Protein AF-A0A191HXB7-F1 (afdb_monomer_lite)

Secondary structure (DSSP, 8-state):
---------HHHHHHHHHHHHHHHHHHH-HHHHHHHHHHHHHHHHHHHHHHHHHHHHHH---HHHHHHHHHHHHHHHHHHH-HHHHHHHHHHHHHHHHHHHHHHHHHHHHHHTTT-TTHHHHHHHHHHHHHHHHHHHH-HHHHHHHHHHHHHHHHHHHHHTT-

Sequence (163 aa):
MAEVKKKRHWSYLLLGIVLLILGLYVIANPLIAVTTLVIMFIISTFTAGITSIMEYSAHKSSKGILVIGILNLIFGFIFVFNFFVTVVFMPFLAGIWLLVWGVFEIGASIKMKPVFKNWWLYLITGILSIIIEMPMMLNFNLGTQLLSLFWYLHYNISHHSSC

Structure (mmCIF, N/CA/C/O backbone):
data_AF-A0A191HXB7-F1
#
_entry.id   AF-A0A191HXB7-F1
#
loop_
_atom_site.group_PDB
_atom_site.id
_atom_site.type_symbol
_atom_site.label_atom_id
_atom_site.label_alt_id
_atom_site.label_comp_id
_atom_site.label_asym_id
_atom_site.label_entity_id
_atom_site.label_seq_id
_atom_site.pdbx_PDB_ins_code
_atom_site.Cartn_x
_atom_site.Cartn_y
_atom_site.Cartn_z
_atom_site.occupancy
_atom_site.B_iso_or_equiv
_atom_site.auth_seq_id
_atom_site.auth_comp_id
_atom_site.auth_asym_id
_atom_site.auth_atom_id
_atom_site.pdbx_PDB_model_num
ATOM 1 N N . MET A 1 1 ? 33.664 -5.941 35.982 1.00 37.28 1 MET A N 1
ATOM 2 C CA . MET A 1 1 ? 32.477 -5.126 35.645 1.00 37.28 1 MET A CA 1
ATOM 3 C C . MET A 1 1 ? 32.783 -4.461 34.311 1.00 37.28 1 MET A C 1
ATOM 5 O O . MET A 1 1 ? 33.793 -3.781 34.231 1.00 37.28 1 MET A O 1
ATOM 9 N N . ALA A 1 2 ? 32.056 -4.803 33.244 1.00 44.41 2 ALA A N 1
ATOM 10 C CA . ALA A 1 2 ? 32.407 -4.407 31.879 1.00 44.41 2 ALA A CA 1
ATOM 11 C C . ALA A 1 2 ? 31.933 -2.976 31.567 1.00 44.41 2 ALA A C 1
ATOM 13 O O . ALA A 1 2 ? 30.759 -2.654 31.729 1.00 44.41 2 ALA A O 1
ATOM 14 N N . GLU A 1 3 ? 32.869 -2.149 31.110 1.00 44.53 3 GLU A N 1
ATOM 15 C CA . GLU A 1 3 ? 32.692 -0.782 30.612 1.00 44.53 3 GLU A CA 1
ATOM 16 C C . GLU A 1 3 ? 31.687 -0.730 29.443 1.00 44.53 3 GLU A C 1
ATOM 18 O O . GLU A 1 3 ? 31.951 -1.226 28.342 1.00 44.53 3 GLU A O 1
ATOM 23 N N . VAL A 1 4 ? 30.525 -0.104 29.654 1.00 56.75 4 VAL A N 1
ATOM 24 C CA . VAL A 1 4 ? 29.538 0.155 28.595 1.00 56.75 4 VAL A CA 1
ATOM 25 C C . VAL A 1 4 ? 30.024 1.327 27.740 1.00 56.75 4 VAL A C 1
ATOM 27 O O . VAL A 1 4 ? 29.864 2.501 28.072 1.00 56.75 4 VAL A O 1
ATOM 30 N N . LYS A 1 5 ? 30.633 0.998 26.600 1.00 47.31 5 LYS A N 1
ATOM 31 C CA . LYS A 1 5 ? 31.124 1.951 25.597 1.00 47.31 5 LYS A CA 1
ATOM 32 C C . LYS A 1 5 ? 29.944 2.729 24.988 1.00 47.31 5 LYS A C 1
ATOM 34 O O . LYS A 1 5 ? 29.168 2.181 24.207 1.00 47.31 5 LYS A O 1
ATOM 39 N N . LYS A 1 6 ? 29.824 4.023 25.309 1.00 56.28 6 LYS A N 1
ATOM 40 C CA . LYS A 1 6 ? 28.838 4.973 24.755 1.00 56.28 6 LYS A CA 1
ATOM 41 C C . LYS A 1 6 ? 29.060 5.176 23.247 1.00 56.28 6 LYS A C 1
ATOM 43 O O . LYS A 1 6 ? 29.677 6.152 22.823 1.00 56.28 6 LYS A O 1
ATOM 48 N N . LYS A 1 7 ? 28.580 4.252 22.408 1.00 56.38 7 LYS A N 1
ATOM 49 C CA . LYS A 1 7 ? 28.507 4.464 20.955 1.00 56.38 7 LYS A CA 1
ATOM 50 C C . LYS A 1 7 ? 27.459 5.543 20.696 1.00 56.38 7 LYS A C 1
ATOM 52 O O . LYS A 1 7 ? 26.277 5.355 20.944 1.00 56.38 7 LYS A O 1
ATOM 57 N N . ARG A 1 8 ? 27.904 6.708 20.228 1.00 57.69 8 ARG A N 1
ATOM 58 C CA . ARG A 1 8 ? 27.044 7.793 19.746 1.00 57.69 8 ARG A CA 1
ATOM 59 C C . ARG A 1 8 ? 26.115 7.218 18.665 1.00 57.69 8 ARG A C 1
ATOM 61 O O . ARG A 1 8 ? 26.565 6.923 17.564 1.00 57.69 8 ARG A O 1
ATOM 68 N N . HIS A 1 9 ? 24.826 7.090 18.968 1.00 65.75 9 HIS A N 1
ATOM 69 C CA . HIS A 1 9 ? 23.761 6.640 18.060 1.00 65.75 9 HIS A CA 1
ATOM 70 C C . HIS A 1 9 ? 23.433 7.691 16.969 1.00 65.75 9 HIS A C 1
ATOM 72 O O . HIS A 1 9 ? 22.284 7.858 16.572 1.00 65.75 9 HIS A O 1
ATOM 78 N N . TRP A 1 10 ? 24.443 8.419 16.475 1.00 70.94 10 TRP A N 1
ATOM 79 C CA . TRP A 1 10 ? 24.305 9.483 15.472 1.00 70.94 10 TRP A CA 1
ATOM 80 C C . TRP A 1 10 ? 23.727 8.967 14.160 1.00 70.94 10 TRP A C 1
ATOM 82 O O . TRP A 1 10 ? 23.035 9.710 13.478 1.00 70.94 10 TRP A O 1
ATOM 92 N N . SER A 1 11 ? 23.923 7.681 13.863 1.00 72.75 11 SER A N 1
ATOM 93 C CA . SER A 1 11 ? 23.297 7.003 12.731 1.00 72.75 11 SER A CA 1
ATOM 94 C C . SER A 1 11 ? 21.773 7.130 12.742 1.00 72.75 11 SER A C 1
ATOM 96 O O . SER A 1 11 ? 21.197 7.354 11.689 1.00 72.75 11 SER A O 1
ATOM 98 N N . TYR A 1 12 ? 21.119 7.064 13.906 1.00 80.25 12 TYR A N 1
ATOM 99 C CA . TYR A 1 12 ? 19.658 7.159 14.000 1.00 80.25 12 TYR A CA 1
ATOM 100 C C . TYR A 1 12 ? 19.155 8.596 13.819 1.00 80.25 12 TYR A C 1
ATOM 102 O O . TYR A 1 12 ? 18.139 8.812 13.166 1.00 80.25 12 TYR A O 1
ATOM 110 N N . LEU A 1 13 ? 19.889 9.587 14.338 1.00 83.56 13 LEU A N 1
ATOM 111 C CA . LEU A 1 13 ? 19.564 11.005 14.134 1.00 83.56 13 LEU A CA 1
ATOM 112 C C . LEU A 1 13 ? 19.750 11.421 12.672 1.00 83.56 13 LEU A C 1
ATOM 114 O O . LEU A 1 13 ? 18.912 12.123 12.112 1.00 83.56 13 LEU A O 1
ATOM 118 N N . LEU A 1 14 ? 20.827 10.951 12.045 1.00 86.62 14 LEU A N 1
ATOM 119 C CA . LEU A 1 14 ? 21.124 11.228 10.645 1.00 86.62 14 LEU A CA 1
ATOM 120 C C . LEU A 1 14 ? 20.112 10.528 9.727 1.00 86.62 14 LEU A C 1
ATOM 122 O O . LEU A 1 14 ? 19.628 11.144 8.783 1.00 86.62 14 LEU A O 1
ATOM 126 N N . LEU A 1 15 ? 19.704 9.299 10.064 1.00 85.12 15 LEU A N 1
ATOM 127 C CA . LEU A 1 15 ? 18.610 8.600 9.387 1.00 85.12 15 LEU A CA 1
ATOM 128 C C . LEU A 1 15 ? 17.290 9.378 9.507 1.00 85.12 15 LEU A C 1
ATOM 130 O O . LEU A 1 15 ? 16.603 9.549 8.508 1.00 85.12 15 LEU A O 1
ATOM 134 N N . GLY A 1 16 ? 16.968 9.916 10.688 1.00 85.88 16 GLY A N 1
ATOM 135 C CA . GLY A 1 16 ? 15.776 10.746 10.894 1.00 85.88 16 GLY A CA 1
ATOM 136 C C . GLY A 1 16 ? 15.766 12.015 10.036 1.00 85.88 16 GLY A C 1
ATOM 137 O O . GLY A 1 16 ? 14.760 12.319 9.402 1.00 85.88 16 GLY A O 1
ATOM 138 N N . ILE A 1 17 ? 16.895 12.725 9.951 1.00 90.62 17 ILE A N 1
ATOM 139 C CA . ILE A 1 17 ? 17.037 13.919 9.098 1.00 90.62 17 ILE A CA 1
ATOM 140 C C . ILE A 1 17 ? 16.894 13.557 7.616 1.00 90.62 17 ILE A C 1
ATOM 142 O O . ILE A 1 17 ? 16.181 14.239 6.882 1.00 90.62 17 ILE A O 1
ATOM 146 N N . VAL A 1 18 ? 17.521 12.461 7.180 1.00 89.19 18 VAL A N 1
ATOM 147 C CA . VAL A 1 18 ? 17.398 11.965 5.802 1.00 89.19 18 VAL A CA 1
ATOM 148 C C . VAL A 1 18 ? 15.947 11.585 5.485 1.00 89.19 18 VAL A C 1
ATOM 150 O O . VAL A 1 18 ? 15.443 11.973 4.433 1.00 89.19 18 VAL A O 1
ATOM 153 N N . LEU A 1 19 ? 15.246 10.903 6.400 1.00 84.94 19 LEU A N 1
ATOM 154 C CA . LEU A 1 19 ? 13.825 10.575 6.241 1.00 84.94 19 LEU A CA 1
ATOM 155 C C . LEU A 1 19 ? 12.940 11.824 6.181 1.00 84.94 19 LEU A C 1
ATOM 157 O O . LEU A 1 19 ? 12.001 11.843 5.392 1.00 84.94 19 LEU A O 1
ATOM 161 N N . LEU A 1 20 ? 13.220 12.861 6.975 1.00 87.81 20 LEU A N 1
ATOM 162 C CA . LEU A 1 20 ? 12.454 14.111 6.939 1.00 87.81 20 LEU A CA 1
ATOM 163 C C . LEU A 1 20 ? 12.603 14.828 5.596 1.00 87.81 20 LEU A C 1
ATOM 165 O O . LEU A 1 20 ? 11.605 15.250 5.017 1.00 87.81 20 LEU A O 1
ATOM 169 N N . ILE A 1 21 ? 13.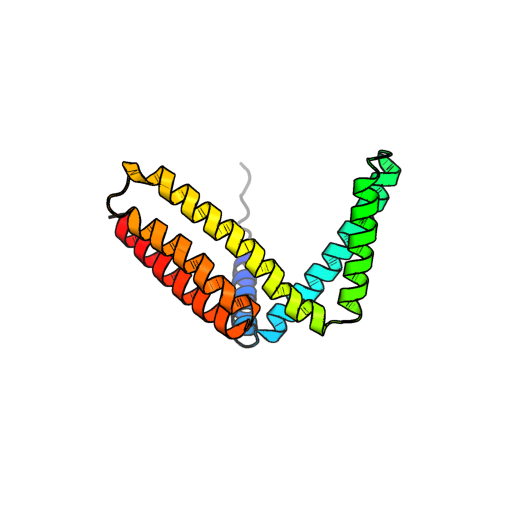830 14.924 5.077 1.00 89.19 21 ILE A N 1
ATOM 170 C CA . ILE A 1 21 ? 14.095 15.535 3.768 1.00 89.19 21 ILE A CA 1
ATOM 171 C C . ILE A 1 21 ? 13.414 14.724 2.660 1.00 89.19 21 ILE A C 1
ATOM 173 O O . ILE A 1 21 ? 12.749 15.303 1.802 1.00 89.19 21 ILE A O 1
ATOM 177 N N . LEU A 1 22 ? 13.520 13.392 2.703 1.00 84.06 22 LEU A N 1
ATOM 178 C CA . LEU A 1 22 ? 12.827 12.505 1.765 1.00 84.06 22 LEU A CA 1
ATOM 179 C C . LEU A 1 22 ? 11.305 12.652 1.861 1.00 84.06 22 LEU A C 1
ATOM 181 O O . LEU A 1 22 ? 10.641 12.738 0.834 1.00 84.06 22 LEU A O 1
ATOM 185 N N . GLY A 1 23 ? 10.749 12.737 3.069 1.00 80.44 23 GLY A N 1
ATOM 186 C CA . GLY A 1 23 ? 9.319 12.942 3.292 1.00 80.44 23 GLY A CA 1
ATOM 187 C C . GLY A 1 23 ? 8.824 14.264 2.704 1.00 80.44 23 GLY A C 1
ATOM 188 O O . GLY A 1 23 ? 7.840 14.278 1.968 1.00 80.44 23 GLY A O 1
ATOM 189 N N . LEU A 1 24 ? 9.543 15.365 2.947 1.00 85.88 24 LEU A N 1
ATOM 190 C CA . LEU A 1 24 ? 9.260 16.672 2.338 1.00 85.88 24 LEU A CA 1
ATOM 191 C C . LEU A 1 24 ? 9.352 16.625 0.809 1.00 85.88 24 LEU A C 1
ATOM 193 O O . LEU A 1 24 ? 8.490 17.169 0.121 1.00 85.88 24 LEU A O 1
ATOM 197 N N . TYR A 1 25 ? 10.361 15.938 0.272 1.00 84.56 25 TYR A N 1
ATOM 198 C CA . TYR A 1 25 ? 10.541 15.774 -1.169 1.00 84.56 25 TYR A CA 1
ATOM 199 C C . TYR A 1 25 ? 9.388 14.997 -1.821 1.00 84.56 25 TYR A C 1
ATOM 201 O O . TYR A 1 25 ? 8.913 15.369 -2.896 1.00 84.56 25 TYR A O 1
ATOM 209 N N . VAL A 1 26 ? 8.905 13.953 -1.144 1.00 80.38 26 VAL A N 1
ATOM 210 C CA . VAL A 1 26 ? 7.768 13.123 -1.559 1.00 80.38 26 VAL A CA 1
ATOM 211 C C . VAL A 1 26 ? 6.454 13.907 -1.519 1.00 80.38 26 VAL A C 1
ATOM 213 O O . VAL A 1 26 ? 5.674 13.818 -2.465 1.00 80.38 26 VAL A O 1
ATOM 216 N N . ILE A 1 27 ? 6.223 14.712 -0.476 1.00 75.69 27 ILE A N 1
ATOM 217 C CA . ILE A 1 27 ? 5.036 15.581 -0.382 1.00 75.69 27 ILE A CA 1
ATOM 218 C C . ILE A 1 27 ? 5.043 16.629 -1.501 1.00 75.69 27 ILE A C 1
ATOM 220 O O . ILE A 1 27 ? 4.003 16.896 -2.100 1.00 75.69 27 ILE A O 1
ATOM 224 N N . ALA A 1 28 ? 6.212 17.190 -1.821 1.00 81.06 28 ALA A N 1
ATOM 225 C CA . ALA A 1 28 ? 6.354 18.147 -2.915 1.00 81.06 28 ALA A CA 1
ATOM 226 C C . ALA A 1 28 ? 6.151 17.507 -4.302 1.00 81.06 28 ALA A C 1
ATOM 228 O O . ALA A 1 28 ? 5.733 18.188 -5.235 1.00 81.06 28 ALA A O 1
ATOM 229 N N . ASN A 1 29 ? 6.427 16.206 -4.448 1.00 80.06 29 ASN A N 1
ATOM 230 C CA . ASN A 1 29 ? 6.361 15.485 -5.719 1.00 80.06 29 ASN A CA 1
ATOM 231 C C . ASN A 1 29 ? 5.567 14.175 -5.574 1.00 80.06 29 ASN A C 1
ATOM 233 O O . ASN A 1 29 ? 6.152 13.084 -5.601 1.00 80.06 29 ASN A O 1
ATOM 237 N N . PRO A 1 30 ? 4.225 14.243 -5.489 1.00 72.50 30 PRO A N 1
ATOM 238 C CA . PRO A 1 30 ? 3.384 13.062 -5.277 1.00 72.50 30 PRO A CA 1
ATOM 239 C C . PRO A 1 30 ? 3.526 12.016 -6.394 1.00 72.50 30 PRO A C 1
ATOM 241 O O . PRO A 1 30 ? 3.345 10.823 -6.162 1.00 72.50 30 PRO A O 1
ATOM 244 N N . LEU A 1 31 ? 3.918 12.437 -7.600 1.00 76.19 31 LEU A N 1
ATOM 245 C CA . LEU A 1 31 ? 4.144 11.537 -8.731 1.00 76.19 31 LEU A CA 1
ATOM 246 C C . LEU A 1 31 ? 5.319 10.570 -8.493 1.00 76.19 31 LEU A C 1
ATOM 248 O O . LEU A 1 31 ? 5.252 9.398 -8.871 1.00 76.19 31 LEU A O 1
ATOM 252 N N . ILE A 1 32 ? 6.375 11.037 -7.818 1.00 80.44 32 ILE A N 1
ATOM 253 C CA . ILE A 1 32 ? 7.549 10.222 -7.467 1.00 80.44 32 ILE A CA 1
ATOM 254 C C . ILE A 1 32 ? 7.167 9.192 -6.400 1.00 80.44 32 ILE A C 1
ATOM 256 O O . ILE A 1 32 ? 7.604 8.041 -6.464 1.00 80.44 32 ILE A O 1
ATOM 260 N N . ALA A 1 33 ? 6.301 9.580 -5.459 1.00 82.94 33 ALA A N 1
ATOM 261 C CA . ALA A 1 33 ? 5.770 8.697 -4.426 1.00 82.94 33 ALA A CA 1
ATOM 262 C C . ALA A 1 33 ? 5.062 7.483 -5.042 1.00 82.94 33 ALA A C 1
ATOM 264 O O . ALA A 1 33 ? 5.420 6.337 -4.772 1.00 82.94 33 ALA A O 1
ATOM 265 N N . VAL A 1 34 ? 4.096 7.750 -5.928 1.00 81.06 34 VAL A N 1
ATOM 266 C CA . VAL A 1 34 ? 3.298 6.707 -6.585 1.00 81.06 34 VAL A CA 1
ATOM 267 C C . VAL A 1 34 ? 4.185 5.821 -7.455 1.00 81.06 34 VAL A C 1
ATOM 269 O O . VAL A 1 34 ? 4.088 4.600 -7.384 1.00 81.06 34 VAL A O 1
ATOM 272 N N . THR A 1 35 ? 5.112 6.412 -8.209 1.00 83.38 35 THR A N 1
ATOM 273 C CA . THR A 1 35 ? 6.063 5.660 -9.045 1.00 83.38 35 THR A CA 1
ATOM 274 C C . THR A 1 35 ? 6.934 4.715 -8.215 1.00 83.38 35 THR A C 1
ATOM 276 O O . THR A 1 35 ? 7.128 3.559 -8.588 1.00 83.38 35 THR A O 1
ATOM 279 N N . THR A 1 36 ? 7.420 5.173 -7.061 1.00 86.00 36 THR A N 1
ATOM 280 C CA . THR A 1 36 ? 8.241 4.352 -6.160 1.00 86.00 36 THR A CA 1
ATOM 281 C C . THR A 1 36 ? 7.444 3.166 -5.616 1.00 86.00 36 THR A C 1
ATOM 283 O O . THR A 1 36 ? 7.933 2.037 -5.640 1.00 86.00 36 THR A O 1
ATOM 286 N N . LEU A 1 37 ? 6.196 3.396 -5.196 1.00 85.38 37 LEU A N 1
ATOM 287 C CA . LEU A 1 37 ? 5.297 2.333 -4.733 1.00 85.38 37 LEU A CA 1
ATOM 288 C C . LEU A 1 37 ? 5.006 1.308 -5.834 1.00 85.38 37 LEU A C 1
ATOM 290 O O . LEU A 1 37 ? 5.049 0.108 -5.574 1.00 85.38 37 LEU A O 1
ATOM 294 N N . VAL A 1 38 ? 4.779 1.768 -7.068 1.00 86.62 38 VAL A N 1
ATOM 295 C CA . VAL A 1 38 ? 4.597 0.896 -8.237 1.00 86.62 38 VAL A CA 1
ATOM 296 C C . VAL A 1 38 ? 5.816 -0.006 -8.442 1.00 86.62 38 VAL A C 1
ATOM 298 O O . VAL A 1 38 ? 5.659 -1.216 -8.589 1.00 86.62 38 VAL A O 1
ATOM 301 N N . ILE A 1 39 ? 7.031 0.548 -8.399 1.00 86.56 39 ILE A N 1
ATOM 302 C CA . ILE A 1 39 ? 8.268 -0.231 -8.571 1.00 86.56 39 ILE A CA 1
ATOM 303 C C . ILE A 1 39 ? 8.416 -1.274 -7.458 1.00 86.56 39 ILE A C 1
ATOM 305 O O . ILE A 1 39 ? 8.676 -2.445 -7.743 1.00 86.56 39 ILE A O 1
ATOM 309 N N . MET A 1 40 ? 8.215 -0.879 -6.197 1.00 87.69 40 MET A N 1
ATOM 310 C CA . MET A 1 40 ? 8.274 -1.807 -5.060 1.00 87.69 40 MET A CA 1
ATOM 311 C C . MET A 1 40 ? 7.250 -2.937 -5.201 1.00 87.69 40 MET A C 1
ATOM 313 O O . MET A 1 40 ? 7.567 -4.100 -4.944 1.00 87.69 40 MET A O 1
ATOM 317 N N . PHE A 1 41 ? 6.043 -2.611 -5.657 1.00 88.25 41 PHE A N 1
ATOM 318 C CA . PHE A 1 41 ? 4.985 -3.587 -5.859 1.00 88.25 41 PHE A CA 1
ATOM 319 C C . PHE A 1 41 ? 5.300 -4.569 -6.985 1.00 88.25 41 PHE A C 1
ATOM 321 O O . PHE A 1 41 ? 5.156 -5.777 -6.798 1.00 88.25 41 PHE A O 1
ATOM 328 N N . ILE A 1 42 ? 5.804 -4.090 -8.124 1.00 86.31 42 ILE A N 1
ATOM 329 C CA . ILE A 1 42 ? 6.246 -4.950 -9.228 1.00 86.31 42 ILE A CA 1
ATOM 330 C C . ILE A 1 42 ? 7.280 -5.958 -8.713 1.00 86.31 42 ILE A C 1
ATOM 332 O O . ILE A 1 42 ? 7.099 -7.163 -8.894 1.00 86.31 42 ILE A O 1
ATOM 336 N N . ILE A 1 43 ? 8.302 -5.491 -7.985 1.00 89.50 43 ILE A N 1
ATOM 337 C CA . ILE A 1 43 ? 9.327 -6.361 -7.387 1.00 89.50 43 ILE A CA 1
ATOM 338 C C . ILE A 1 43 ? 8.686 -7.399 -6.456 1.00 89.50 43 ILE A C 1
ATOM 340 O O . ILE A 1 43 ? 8.995 -8.583 -6.571 1.00 89.50 43 ILE A O 1
ATOM 344 N N . SER A 1 44 ? 7.759 -6.990 -5.583 1.00 86.69 44 SER A N 1
ATOM 345 C CA . SER A 1 44 ? 7.071 -7.929 -4.685 1.00 86.69 44 SER A CA 1
ATOM 346 C C . SER A 1 44 ? 6.207 -8.960 -5.416 1.00 86.69 44 SER A C 1
ATOM 348 O O . SER A 1 44 ? 6.102 -10.104 -4.981 1.00 86.69 44 SER A O 1
ATOM 350 N N . THR A 1 45 ? 5.617 -8.587 -6.552 1.00 86.44 45 THR A N 1
ATOM 351 C CA . THR A 1 45 ? 4.774 -9.494 -7.339 1.00 86.44 45 THR A CA 1
ATOM 352 C C . THR A 1 45 ? 5.641 -10.555 -8.022 1.00 86.44 45 THR A C 1
ATOM 354 O O . THR A 1 45 ? 5.280 -11.731 -8.058 1.00 86.44 45 THR A O 1
ATOM 357 N N . PHE A 1 46 ? 6.831 -10.166 -8.494 1.00 87.25 46 PHE A N 1
ATOM 358 C CA . PHE A 1 46 ? 7.823 -11.101 -9.024 1.00 87.25 46 PHE A CA 1
ATOM 359 C C . PHE A 1 46 ? 8.349 -12.056 -7.956 1.00 87.25 46 PHE A C 1
ATOM 361 O O . PHE A 1 46 ? 8.407 -13.262 -8.204 1.00 87.25 46 PHE A O 1
ATOM 368 N N . THR A 1 47 ? 8.703 -11.558 -6.768 1.00 87.75 47 THR A N 1
ATOM 369 C CA . THR A 1 47 ? 9.178 -12.434 -5.689 1.00 87.75 47 THR A CA 1
ATOM 370 C C . THR A 1 47 ? 8.087 -13.405 -5.244 1.00 87.75 47 THR A C 1
ATOM 372 O O . THR A 1 47 ? 8.379 -14.591 -5.122 1.00 87.75 47 THR A O 1
ATOM 375 N N . ALA A 1 48 ? 6.832 -12.958 -5.117 1.00 85.69 48 ALA A N 1
ATOM 376 C CA . ALA A 1 48 ? 5.685 -13.823 -4.823 1.00 85.69 48 ALA A CA 1
ATOM 377 C C . ALA A 1 48 ? 5.437 -14.884 -5.915 1.00 85.69 48 ALA A C 1
ATOM 379 O O . ALA A 1 48 ? 5.115 -16.039 -5.626 1.00 85.69 48 ALA A O 1
ATOM 380 N N . GLY A 1 49 ? 5.618 -14.513 -7.185 1.00 82.94 49 GLY A N 1
ATOM 381 C CA . GLY A 1 49 ? 5.576 -15.447 -8.307 1.00 82.94 49 GLY A CA 1
ATOM 382 C C . GLY A 1 49 ? 6.646 -16.536 -8.192 1.00 82.94 49 GLY A C 1
ATOM 383 O O . GLY A 1 49 ? 6.344 -17.719 -8.321 1.00 82.94 49 GLY A O 1
ATOM 384 N N . ILE A 1 50 ? 7.886 -16.165 -7.871 1.00 85.31 50 ILE A N 1
ATOM 385 C CA . ILE A 1 50 ? 8.992 -17.123 -7.723 1.00 85.31 50 ILE A CA 1
ATOM 386 C C . ILE A 1 50 ? 8.774 -18.043 -6.514 1.00 85.31 50 ILE A C 1
ATOM 388 O O . ILE A 1 50 ? 8.919 -19.262 -6.645 1.00 85.31 50 ILE A O 1
ATOM 392 N N . THR A 1 51 ? 8.390 -17.501 -5.354 1.00 82.06 51 THR A N 1
ATOM 393 C CA . THR A 1 51 ? 8.194 -18.304 -4.134 1.00 82.06 51 THR A CA 1
ATOM 394 C C . THR A 1 51 ? 7.094 -19.345 -4.311 1.00 82.06 51 THR A C 1
ATOM 396 O O . THR A 1 51 ? 7.277 -20.492 -3.919 1.00 82.06 51 THR A O 1
ATOM 399 N N . SER A 1 52 ? 5.998 -19.002 -4.988 1.00 79.12 52 SER A N 1
ATOM 400 C CA . SER A 1 52 ? 4.906 -19.950 -5.250 1.00 79.12 52 SER A CA 1
ATOM 401 C C . SER A 1 52 ? 5.316 -21.144 -6.134 1.00 79.12 52 SER A C 1
ATOM 403 O O . SER A 1 52 ? 4.857 -22.268 -5.914 1.00 79.12 52 SER A O 1
ATOM 405 N N . ILE A 1 53 ? 6.228 -20.943 -7.096 1.00 78.69 53 ILE A N 1
ATOM 406 C CA . ILE A 1 53 ? 6.787 -22.025 -7.925 1.00 78.69 53 ILE A CA 1
ATOM 407 C C . ILE A 1 53 ? 7.692 -22.922 -7.072 1.00 78.69 53 ILE A C 1
ATOM 409 O O . ILE A 1 53 ? 7.631 -24.151 -7.176 1.00 78.69 53 ILE A O 1
ATOM 413 N N . MET A 1 54 ? 8.504 -22.318 -6.197 1.00 77.56 54 MET A N 1
ATOM 414 C CA . MET A 1 54 ? 9.353 -23.056 -5.258 1.00 77.56 54 MET A CA 1
ATOM 415 C C . MET A 1 54 ? 8.517 -23.890 -4.277 1.00 77.56 54 MET A C 1
ATOM 417 O O . MET A 1 54 ? 8.834 -25.057 -4.055 1.00 77.56 54 MET A O 1
ATOM 421 N N . GLU A 1 55 ? 7.420 -23.344 -3.749 1.00 74.38 55 GLU A N 1
ATOM 422 C CA . GLU A 1 55 ? 6.501 -24.042 -2.837 1.00 74.38 55 GLU A CA 1
ATOM 423 C C . GLU A 1 55 ? 5.781 -25.220 -3.505 1.00 74.38 55 GLU A C 1
ATOM 425 O O . GLU A 1 55 ? 5.637 -26.290 -2.902 1.00 74.38 55 GLU A O 1
ATOM 430 N N . TYR A 1 56 ? 5.367 -25.066 -4.767 1.00 72.44 56 TYR A N 1
ATOM 431 C CA . TYR A 1 56 ? 4.782 -26.166 -5.533 1.00 72.44 56 TYR A CA 1
ATOM 432 C C . TYR A 1 56 ? 5.775 -27.325 -5.707 1.00 72.44 56 TYR A C 1
ATOM 434 O O . TYR A 1 56 ? 5.406 -28.487 -5.518 1.00 72.44 56 TYR A O 1
ATOM 442 N N . SER A 1 57 ? 7.040 -27.009 -6.002 1.00 70.38 57 SER A N 1
ATOM 443 C CA . SER A 1 57 ? 8.107 -28.003 -6.160 1.00 70.38 57 SER A CA 1
ATOM 444 C C . SER A 1 57 ? 8.483 -28.677 -4.832 1.00 70.38 57 SER A C 1
ATOM 446 O O . SER A 1 57 ? 8.661 -29.893 -4.780 1.00 70.38 57 SER A O 1
ATOM 448 N N . ALA A 1 58 ? 8.547 -27.910 -3.739 1.00 72.06 58 ALA A N 1
ATOM 449 C CA . ALA A 1 58 ? 9.030 -28.387 -2.445 1.00 72.06 58 ALA A CA 1
ATOM 450 C C . ALA A 1 58 ? 8.016 -29.239 -1.666 1.00 72.06 58 ALA A C 1
ATOM 452 O O . ALA A 1 58 ? 8.419 -30.158 -0.954 1.00 72.06 58 ALA A O 1
ATOM 453 N N . HIS A 1 59 ? 6.716 -28.942 -1.746 1.00 68.25 59 HIS A N 1
ATOM 454 C CA . HIS A 1 59 ? 5.696 -29.617 -0.924 1.00 68.25 59 HIS A CA 1
ATOM 455 C C . HIS A 1 59 ? 4.586 -30.295 -1.729 1.00 68.25 59 HIS A C 1
ATOM 457 O O . HIS A 1 59 ? 3.627 -30.784 -1.135 1.00 68.25 59 HIS A O 1
ATOM 463 N N . LYS A 1 60 ? 4.706 -30.360 -3.068 1.00 62.88 60 LYS A N 1
ATOM 464 C CA . LYS A 1 60 ? 3.661 -30.905 -3.957 1.00 62.88 60 LYS A CA 1
ATOM 465 C C . LYS A 1 60 ? 2.289 -30.328 -3.574 1.00 62.88 60 LYS A C 1
ATOM 467 O O . LYS A 1 60 ? 1.303 -31.042 -3.398 1.00 62.88 60 LYS A O 1
ATOM 472 N N . SER A 1 61 ? 2.301 -29.017 -3.336 1.00 58.81 61 SER A N 1
ATOM 473 C CA . SER A 1 61 ? 1.212 -28.290 -2.698 1.00 58.81 61 SER A CA 1
ATOM 474 C C . SER A 1 61 ? -0.008 -28.183 -3.617 1.00 58.81 61 SER A C 1
ATOM 476 O O . SER A 1 61 ? 0.042 -28.545 -4.797 1.00 58.81 61 SER A O 1
ATOM 478 N N . SER A 1 62 ? -1.129 -27.698 -3.078 1.00 70.00 62 SER A N 1
ATOM 479 C CA . SER A 1 62 ? -2.386 -27.605 -3.824 1.00 70.00 62 SER A CA 1
ATOM 480 C C . SER A 1 62 ? -2.197 -26.853 -5.150 1.00 70.00 62 SER A C 1
ATOM 482 O O . SER A 1 62 ? -1.490 -25.843 -5.214 1.00 70.00 62 SER A O 1
ATOM 484 N N . LYS A 1 63 ? -2.882 -27.310 -6.208 1.00 75.81 63 LYS A N 1
ATOM 485 C CA . LYS A 1 63 ? -2.862 -26.667 -7.537 1.00 75.81 63 LYS A CA 1
ATOM 486 C C . LYS A 1 63 ? -3.194 -25.165 -7.474 1.00 75.81 63 LYS A C 1
ATOM 488 O O . LYS A 1 63 ? -2.773 -24.420 -8.350 1.00 75.81 63 LYS A O 1
ATOM 493 N N . GLY A 1 64 ? -3.903 -24.718 -6.431 1.00 76.50 64 GLY A N 1
ATOM 494 C CA . GLY A 1 64 ? -4.250 -23.314 -6.212 1.00 76.50 64 GLY A CA 1
ATOM 495 C C . GLY A 1 64 ? -3.042 -22.394 -6.015 1.00 76.50 64 GLY A C 1
ATOM 496 O O . GLY A 1 64 ? -3.055 -21.279 -6.525 1.00 76.50 64 GLY A O 1
ATOM 497 N N . ILE A 1 65 ? -1.974 -22.861 -5.361 1.00 77.94 65 ILE A N 1
ATOM 498 C CA . ILE A 1 65 ? -0.767 -22.046 -5.119 1.00 77.94 65 ILE A CA 1
ATOM 499 C C . ILE A 1 65 ? 0.016 -21.838 -6.419 1.00 77.94 65 ILE A C 1
ATOM 501 O O . ILE A 1 65 ? 0.509 -20.745 -6.679 1.00 77.94 65 ILE A O 1
ATOM 505 N N . LEU A 1 66 ? 0.045 -22.848 -7.294 1.00 77.44 66 LEU A N 1
ATOM 506 C CA . LEU A 1 66 ? 0.657 -22.716 -8.616 1.00 77.44 66 LEU A CA 1
ATOM 507 C C . LEU A 1 66 ? -0.120 -21.730 -9.504 1.00 77.44 66 LEU A C 1
ATOM 509 O O . LEU A 1 66 ? 0.483 -20.907 -10.189 1.00 77.44 66 LEU A O 1
ATOM 513 N N . VAL A 1 67 ? -1.456 -21.779 -9.464 1.00 84.12 67 VAL A N 1
ATOM 514 C CA . VAL A 1 67 ? -2.311 -20.840 -10.209 1.00 84.12 67 VAL A CA 1
ATOM 515 C C . VAL A 1 67 ? -2.120 -19.408 -9.703 1.00 84.12 67 VAL A C 1
ATOM 517 O O . VAL A 1 67 ? -1.963 -18.508 -10.524 1.00 84.12 67 VAL A O 1
ATOM 520 N N . ILE A 1 68 ? -2.058 -19.193 -8.382 1.00 83.38 68 ILE A N 1
ATOM 521 C CA . ILE A 1 68 ? -1.787 -17.867 -7.798 1.00 83.38 68 ILE A CA 1
ATOM 522 C C . ILE A 1 68 ? -0.425 -17.329 -8.254 1.00 83.38 68 ILE A C 1
ATOM 524 O O . ILE A 1 68 ? -0.300 -16.155 -8.592 1.00 83.38 68 ILE A O 1
ATOM 528 N N . GLY A 1 69 ? 0.580 -18.202 -8.326 1.00 82.75 69 GLY A N 1
ATOM 529 C CA . GLY A 1 69 ? 1.923 -17.875 -8.786 1.00 82.75 69 GLY A CA 1
ATOM 530 C C . GLY A 1 69 ? 1.989 -17.405 -10.225 1.00 82.75 69 GLY A C 1
ATOM 531 O O . GLY A 1 69 ? 2.551 -16.352 -10.528 1.00 82.75 69 GLY A O 1
ATOM 532 N N . ILE A 1 70 ? 1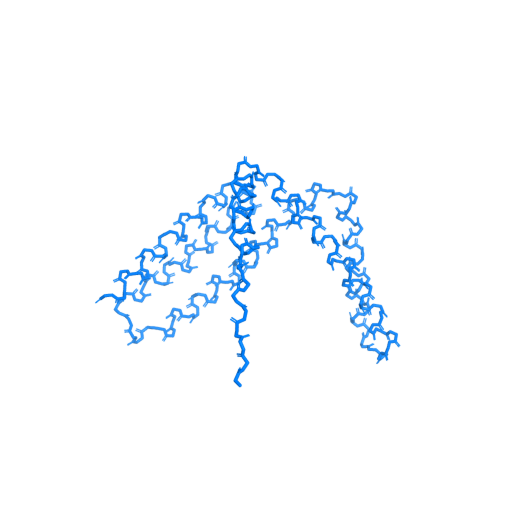.370 -18.183 -11.110 1.00 86.00 70 ILE A N 1
ATOM 533 C CA . ILE A 1 70 ? 1.283 -17.871 -12.537 1.00 86.00 70 ILE A CA 1
ATOM 534 C C . ILE A 1 70 ? 0.502 -16.569 -12.742 1.00 86.00 70 ILE A C 1
ATOM 536 O O . ILE A 1 70 ? 0.944 -15.712 -13.504 1.00 86.00 70 ILE A O 1
ATOM 540 N N . LEU A 1 71 ? -0.612 -16.380 -12.028 1.00 87.06 71 LEU A N 1
ATOM 541 C CA . LEU A 1 71 ? -1.381 -15.135 -12.071 1.00 87.06 71 LEU A CA 1
ATOM 542 C C . LEU A 1 71 ? -0.539 -13.934 -11.628 1.00 87.06 71 LEU A C 1
ATOM 544 O O . LEU A 1 71 ? -0.517 -12.930 -12.335 1.00 87.06 71 LEU A O 1
ATOM 548 N N . ASN A 1 72 ? 0.195 -14.041 -10.516 1.00 86.12 72 ASN A N 1
ATOM 549 C CA . ASN A 1 72 ? 1.078 -12.976 -10.035 1.00 86.12 72 ASN A CA 1
ATOM 550 C C . ASN A 1 72 ? 2.151 -12.609 -11.069 1.00 86.12 72 ASN A C 1
ATOM 552 O O . ASN A 1 72 ? 2.370 -11.427 -11.324 1.00 86.12 72 ASN A O 1
ATOM 556 N N . LEU A 1 73 ? 2.777 -13.591 -11.726 1.00 86.31 73 LEU A N 1
ATOM 557 C CA . LEU A 1 73 ? 3.749 -13.318 -12.790 1.00 86.31 73 LEU A CA 1
ATOM 558 C C . LEU A 1 73 ? 3.112 -12.626 -13.999 1.00 86.31 73 LEU A C 1
ATOM 560 O O . LEU A 1 73 ? 3.693 -11.676 -14.520 1.00 86.31 73 LEU A O 1
ATOM 564 N N . ILE A 1 74 ? 1.920 -13.057 -14.422 1.00 88.50 74 ILE A N 1
ATOM 565 C CA . ILE A 1 74 ? 1.185 -12.431 -15.532 1.00 88.50 74 ILE A CA 1
ATOM 566 C C . ILE A 1 74 ? 0.822 -10.984 -15.184 1.00 88.50 74 ILE A C 1
ATOM 568 O O . ILE A 1 74 ? 1.077 -10.085 -15.986 1.00 88.50 74 ILE A O 1
ATOM 572 N N . PHE A 1 75 ? 0.285 -10.737 -13.985 1.00 85.69 75 PHE A N 1
ATOM 573 C CA . PHE A 1 75 ? -0.019 -9.385 -13.511 1.00 85.69 75 PHE A CA 1
ATOM 574 C C . PHE A 1 75 ? 1.236 -8.518 -13.430 1.00 85.69 75 PHE A C 1
ATOM 576 O O . PHE A 1 75 ? 1.233 -7.402 -13.945 1.00 85.69 75 PHE A O 1
ATOM 583 N N . GLY A 1 76 ? 2.326 -9.043 -12.867 1.00 83.69 76 GLY A N 1
ATOM 584 C CA . GLY A 1 76 ? 3.616 -8.358 -12.821 1.00 83.69 76 GLY A CA 1
ATOM 585 C C . GLY A 1 76 ? 4.109 -7.966 -14.214 1.00 83.69 76 GLY A C 1
ATOM 586 O O . GLY A 1 76 ? 4.528 -6.829 -14.419 1.00 83.69 76 GLY A O 1
ATOM 587 N N . PHE A 1 77 ? 3.982 -8.861 -15.198 1.00 87.81 77 PHE A N 1
ATOM 588 C CA . PHE A 1 77 ? 4.329 -8.569 -16.589 1.00 87.81 77 PHE A CA 1
ATOM 589 C C . PHE A 1 77 ? 3.447 -7.450 -17.159 1.00 87.81 77 PHE A C 1
ATOM 591 O O . PHE A 1 77 ? 3.967 -6.440 -17.626 1.00 87.81 77 PHE A O 1
ATOM 598 N N . ILE A 1 78 ? 2.119 -7.570 -17.058 1.00 86.38 78 ILE A N 1
ATOM 599 C CA . ILE A 1 78 ? 1.169 -6.554 -17.545 1.00 86.38 78 ILE A CA 1
ATOM 600 C C . ILE A 1 78 ? 1.483 -5.176 -16.948 1.00 86.38 78 ILE A C 1
ATOM 602 O O . ILE A 1 78 ? 1.477 -4.178 -17.673 1.00 86.38 78 ILE A O 1
ATOM 606 N N . PHE A 1 79 ? 1.809 -5.127 -15.655 1.00 85.25 79 PHE A N 1
ATOM 607 C CA . PHE A 1 79 ? 2.129 -3.893 -14.945 1.00 85.25 79 PHE A CA 1
ATOM 608 C C . PHE A 1 79 ? 3.448 -3.245 -15.375 1.00 85.25 79 PHE A C 1
ATOM 610 O O . PHE A 1 79 ? 3.557 -2.017 -15.332 1.00 85.25 79 PHE A O 1
ATOM 617 N N . VAL A 1 80 ? 4.429 -4.033 -15.822 1.00 85.31 80 VAL A N 1
ATOM 618 C CA . VAL A 1 80 ? 5.682 -3.512 -16.390 1.00 85.31 80 VAL A CA 1
ATOM 619 C C . VAL A 1 80 ? 5.447 -2.902 -17.772 1.00 85.31 80 VAL A C 1
ATOM 621 O O . VAL A 1 80 ? 5.943 -1.812 -18.046 1.00 85.31 80 VAL A O 1
ATOM 624 N N . PHE A 1 81 ? 4.670 -3.566 -18.636 1.00 87.12 81 PHE A N 1
ATOM 625 C CA . PHE A 1 81 ? 4.414 -3.070 -19.996 1.00 87.12 81 PHE A CA 1
ATOM 626 C C . PHE A 1 81 ? 3.445 -1.884 -20.029 1.00 87.12 81 PHE A C 1
ATOM 628 O O . PHE A 1 81 ? 3.573 -1.015 -20.888 1.00 87.12 81 PHE A O 1
ATOM 635 N N . ASN A 1 82 ? 2.499 -1.820 -19.089 1.00 85.44 82 ASN A N 1
ATOM 636 C CA . ASN A 1 82 ? 1.512 -0.748 -18.999 1.00 85.44 82 ASN A CA 1
ATOM 637 C C . ASN A 1 82 ? 1.652 0.025 -17.687 1.00 85.44 82 ASN A C 1
ATOM 639 O O . ASN A 1 82 ? 0.779 -0.029 -16.821 1.00 85.44 82 ASN A O 1
ATOM 643 N N . PHE A 1 83 ? 2.728 0.805 -17.566 1.00 77.69 83 PHE A N 1
ATOM 644 C CA . PHE A 1 83 ? 2.989 1.623 -16.377 1.00 77.69 83 PHE A CA 1
ATOM 645 C C . PHE A 1 83 ? 1.794 2.512 -15.986 1.00 77.69 83 PHE A C 1
ATOM 647 O O . PHE A 1 83 ? 1.467 2.626 -14.807 1.00 77.69 83 PHE A O 1
ATOM 654 N N . PHE A 1 84 ? 1.085 3.081 -16.968 1.00 78.69 84 PHE A N 1
ATOM 655 C CA . PHE A 1 84 ? -0.101 3.905 -16.716 1.00 78.69 84 PHE A CA 1
ATOM 656 C C . PHE A 1 84 ? -1.227 3.127 -16.017 1.00 78.69 84 PHE A C 1
ATOM 658 O O . PHE A 1 84 ? -1.848 3.638 -15.088 1.00 78.69 84 PHE A O 1
ATOM 665 N N . VAL A 1 85 ? -1.451 1.869 -16.406 1.00 81.19 85 VAL A N 1
ATOM 666 C CA . VAL A 1 85 ? -2.457 1.004 -15.772 1.00 81.19 85 VAL A CA 1
ATOM 667 C C . VAL A 1 85 ? -2.074 0.733 -14.321 1.00 81.19 85 VAL A C 1
ATOM 669 O O . VAL A 1 85 ? -2.921 0.830 -13.440 1.00 81.19 85 VAL A O 1
ATOM 672 N N . THR A 1 86 ? -0.796 0.478 -14.045 1.00 82.06 86 THR A N 1
ATOM 673 C CA . THR A 1 86 ? -0.299 0.218 -12.686 1.00 82.06 86 THR A CA 1
ATOM 674 C C . THR A 1 86 ? -0.424 1.439 -11.778 1.00 82.06 86 THR A C 1
ATOM 676 O O . THR A 1 86 ? -0.808 1.312 -10.615 1.00 82.06 86 THR A O 1
ATOM 679 N N . VAL A 1 87 ? -0.156 2.633 -12.316 1.00 80.50 87 VAL A N 1
ATOM 680 C CA . VAL A 1 87 ? -0.323 3.907 -11.601 1.00 80.50 87 VAL A CA 1
ATOM 681 C C . VAL A 1 87 ? -1.785 4.150 -11.220 1.00 80.50 87 VAL A C 1
ATOM 683 O O . VAL A 1 87 ? -2.037 4.629 -10.120 1.00 80.50 87 VAL A O 1
ATOM 686 N N . VAL A 1 88 ? -2.746 3.792 -12.077 1.00 81.00 88 VAL A N 1
ATOM 687 C CA . VAL A 1 88 ? -4.188 3.909 -11.777 1.00 81.00 88 VAL A CA 1
ATOM 688 C C . VAL A 1 88 ? -4.670 2.791 -10.844 1.00 81.00 88 VAL A C 1
ATOM 690 O O . VAL A 1 88 ? -5.527 3.013 -9.990 1.00 81.00 88 VAL A O 1
ATOM 693 N N . PHE A 1 89 ? -4.099 1.592 -10.960 1.00 83.06 89 PHE A N 1
ATOM 694 C CA . PHE A 1 89 ? -4.466 0.435 -10.144 1.00 83.06 89 PHE A CA 1
ATOM 695 C C . PHE A 1 89 ? -4.012 0.561 -8.682 1.00 83.06 89 PHE A C 1
ATOM 697 O O . PHE A 1 89 ? -4.677 0.066 -7.775 1.00 83.06 89 PHE A O 1
ATOM 704 N N . MET A 1 90 ? -2.903 1.258 -8.428 1.00 82.44 90 MET A N 1
ATOM 705 C CA . MET A 1 90 ? -2.372 1.472 -7.077 1.00 82.44 90 MET A CA 1
ATOM 706 C C . MET A 1 90 ? -3.359 2.174 -6.124 1.00 82.44 90 MET A C 1
ATOM 708 O O . MET A 1 90 ? -3.661 1.617 -5.065 1.00 82.44 90 MET A O 1
ATOM 712 N N . PRO A 1 91 ? -3.920 3.348 -6.478 1.00 77.44 91 PRO A N 1
ATOM 713 C CA . PRO A 1 91 ? -4.998 3.983 -5.723 1.00 77.44 91 PRO A CA 1
ATOM 714 C C . PRO A 1 91 ? -6.203 3.072 -5.494 1.00 77.44 91 PRO A C 1
ATOM 716 O O . PRO A 1 91 ? -6.826 3.141 -4.440 1.00 77.44 91 PRO A O 1
ATOM 719 N N . PHE A 1 92 ? -6.523 2.209 -6.460 1.00 81.50 92 PHE A N 1
ATOM 720 C CA . PHE A 1 92 ? -7.651 1.288 -6.363 1.00 81.50 92 PHE A CA 1
ATOM 721 C C . PHE A 1 92 ? -7.418 0.209 -5.295 1.00 81.50 92 PHE A C 1
ATOM 723 O O . PHE A 1 92 ? -8.286 -0.015 -4.451 1.00 81.50 92 PHE A O 1
ATOM 730 N N . LEU A 1 93 ? -6.226 -0.402 -5.267 1.00 82.31 93 LEU A N 1
ATOM 731 C CA . LEU A 1 93 ? -5.822 -1.335 -4.207 1.00 82.31 93 LEU A CA 1
ATOM 732 C C . LEU A 1 93 ? -5.826 -0.666 -2.828 1.00 82.31 93 LEU A C 1
ATOM 734 O O . LEU A 1 93 ? -6.352 -1.232 -1.870 1.00 82.31 93 LEU A O 1
ATOM 738 N N . ALA A 1 94 ? -5.266 0.543 -2.735 1.00 80.81 94 ALA A N 1
ATOM 739 C CA . ALA A 1 94 ? -5.257 1.314 -1.497 1.00 80.81 94 ALA A CA 1
ATOM 740 C C . ALA A 1 94 ? -6.683 1.657 -1.032 1.00 80.81 94 ALA A C 1
ATOM 742 O O . ALA A 1 94 ? -6.978 1.527 0.151 1.00 80.81 94 ALA A O 1
ATOM 743 N N . GLY A 1 95 ? -7.579 2.022 -1.953 1.00 77.50 95 GLY A N 1
ATOM 744 C CA . GLY A 1 95 ? -8.987 2.294 -1.663 1.00 77.50 95 GLY A CA 1
ATOM 745 C C . GLY A 1 95 ? -9.724 1.068 -1.127 1.00 77.50 95 GLY A C 1
ATOM 746 O O . GLY A 1 95 ? -10.402 1.168 -0.113 1.00 77.50 95 GLY A O 1
ATOM 747 N N . ILE A 1 96 ? -9.539 -0.111 -1.732 1.00 82.12 96 ILE A N 1
ATOM 748 C CA . ILE A 1 96 ? -10.119 -1.362 -1.207 1.00 82.12 96 ILE A CA 1
ATOM 749 C C . ILE A 1 96 ? -9.600 -1.659 0.203 1.00 82.12 96 ILE A C 1
ATOM 751 O O . ILE A 1 96 ? -10.372 -2.049 1.078 1.00 82.12 96 ILE A O 1
ATOM 755 N N . TRP A 1 97 ? -8.298 -1.481 0.432 1.00 81.19 97 TRP A N 1
ATOM 756 C CA . TRP A 1 97 ? -7.705 -1.701 1.749 1.00 81.19 97 TRP A CA 1
ATOM 757 C C . TRP A 1 97 ? -8.279 -0.751 2.805 1.00 81.19 97 TRP A C 1
ATOM 759 O O . TRP A 1 97 ? -8.606 -1.178 3.913 1.00 81.19 97 TRP A O 1
ATOM 769 N N . LEU A 1 98 ? -8.436 0.525 2.450 1.00 79.00 98 LEU A N 1
ATOM 770 C CA . LEU A 1 98 ? -9.045 1.531 3.313 1.00 79.00 98 LEU A CA 1
ATOM 771 C C . LEU A 1 98 ? -10.520 1.218 3.596 1.00 79.00 98 LEU A C 1
ATOM 773 O O . LEU A 1 98 ? -10.903 1.243 4.760 1.00 79.00 98 LEU A O 1
ATOM 777 N N . LEU A 1 99 ? -11.288 0.753 2.603 1.00 82.19 99 LEU A N 1
ATOM 778 C CA . LEU A 1 99 ? -12.682 0.330 2.801 1.00 82.19 99 LEU A CA 1
ATOM 779 C C . LEU A 1 99 ? -12.791 -0.788 3.837 1.00 82.19 99 LEU A C 1
ATOM 781 O O . LEU A 1 99 ? -13.646 -0.754 4.723 1.00 82.19 99 LEU A O 1
ATOM 785 N N . VAL A 1 100 ? -11.904 -1.783 3.752 1.00 82.62 100 VAL A N 1
ATOM 786 C CA . VAL A 1 100 ? -11.828 -2.862 4.743 1.00 82.62 100 VAL A CA 1
ATOM 787 C C . VAL A 1 100 ? -11.533 -2.288 6.132 1.00 82.62 100 VAL A C 1
ATOM 789 O O . VAL A 1 100 ? -12.169 -2.685 7.109 1.00 82.62 100 VAL A O 1
ATOM 792 N N . TRP A 1 101 ? -10.614 -1.327 6.228 1.00 80.38 101 TRP A N 1
ATOM 793 C CA . TRP A 1 101 ? -10.274 -0.655 7.481 1.00 80.38 101 TRP A CA 1
ATOM 794 C C . TRP A 1 101 ? -11.442 0.167 8.054 1.00 80.38 101 TRP A C 1
ATOM 796 O O . TRP A 1 101 ? -11.733 0.053 9.245 1.00 80.38 101 TRP A O 1
ATOM 806 N N . GLY A 1 102 ? -12.185 0.893 7.214 1.00 77.75 102 GLY A N 1
ATOM 807 C CA . GLY A 1 102 ? -13.398 1.617 7.604 1.00 77.75 102 GLY A CA 1
ATOM 808 C C . GLY A 1 102 ? -14.494 0.687 8.135 1.00 77.75 102 GLY A C 1
ATOM 809 O O . GLY A 1 102 ? -15.117 0.966 9.161 1.00 77.75 102 GLY A O 1
ATOM 810 N N . VAL A 1 103 ? -14.678 -0.488 7.522 1.00 82.12 103 VAL A N 1
ATOM 811 C CA . VAL A 1 103 ? -15.598 -1.516 8.046 1.00 82.12 103 VAL A CA 1
ATOM 812 C C . VAL A 1 103 ? -15.152 -2.009 9.428 1.00 82.12 103 VAL A C 1
ATOM 814 O O . VAL A 1 103 ? -15.987 -2.177 10.325 1.00 82.12 103 VAL A O 1
ATOM 817 N N . PHE A 1 104 ? -13.847 -2.210 9.639 1.00 80.00 104 PHE A N 1
ATOM 818 C CA . PHE A 1 104 ? -13.317 -2.568 10.956 1.00 80.00 104 PHE A CA 1
ATOM 819 C C . PHE A 1 104 ? -13.543 -1.468 12.001 1.00 80.00 104 PHE A C 1
ATOM 821 O O . PHE A 1 104 ? -13.908 -1.798 13.133 1.00 80.00 104 PHE A O 1
ATOM 828 N N . GLU A 1 105 ? -13.397 -0.188 11.646 1.00 74.56 105 GLU A N 1
ATOM 829 C CA . GLU A 1 105 ? -13.711 0.938 12.539 1.00 74.56 105 GLU A CA 1
ATOM 830 C C . GLU A 1 105 ? -15.182 0.945 12.964 1.00 74.56 105 GLU A C 1
ATOM 832 O O . GLU A 1 105 ? -15.481 1.095 14.152 1.00 74.56 105 GLU A O 1
ATOM 837 N N . ILE A 1 106 ? -16.112 0.715 12.031 1.00 78.44 106 ILE A N 1
ATOM 838 C CA . ILE A 1 106 ? -17.546 0.620 12.348 1.00 78.44 106 ILE A CA 1
ATOM 839 C C . ILE A 1 106 ? -17.795 -0.532 13.334 1.00 78.44 106 ILE A C 1
ATOM 841 O O . ILE A 1 106 ? -18.511 -0.370 14.328 1.00 78.44 106 ILE A O 1
ATOM 845 N N . GLY A 1 107 ? -17.167 -1.689 13.106 1.00 77.31 107 GLY A N 1
ATOM 846 C CA . GLY A 1 107 ? -17.259 -2.842 14.004 1.00 77.31 107 GLY A CA 1
ATOM 847 C C . GLY A 1 107 ? -16.669 -2.578 15.396 1.00 77.31 107 GLY A C 1
ATOM 848 O O . GLY A 1 107 ? -17.246 -2.995 16.406 1.00 77.31 107 GLY A O 1
ATOM 849 N N . ALA A 1 108 ? -15.544 -1.865 15.468 1.00 69.25 108 ALA A N 1
ATOM 850 C CA . ALA A 1 108 ? -14.912 -1.458 16.721 1.00 69.25 108 ALA A CA 1
ATOM 851 C C . ALA A 1 108 ? -15.778 -0.451 17.487 1.00 69.25 108 ALA A C 1
ATOM 853 O O . ALA A 1 108 ? -15.936 -0.586 18.703 1.00 69.25 108 ALA A O 1
ATOM 854 N N . SER A 1 109 ? -16.409 0.485 16.770 1.00 66.44 109 SER A N 1
ATOM 855 C CA . SER A 1 109 ? -17.354 1.438 17.339 1.00 66.44 109 SER A CA 1
ATOM 856 C C . SER A 1 109 ? -18.445 0.689 18.094 1.00 66.44 109 SER A C 1
ATOM 858 O O . SER A 1 109 ? -18.576 0.881 19.299 1.00 66.44 109 SER A O 1
ATOM 860 N N . ILE A 1 110 ? -19.171 -0.246 17.468 1.00 68.25 110 ILE A N 1
ATOM 861 C CA . ILE A 1 110 ? -20.294 -0.976 18.102 1.00 68.25 110 ILE A CA 1
ATOM 862 C C . ILE A 1 110 ? -19.904 -1.632 19.439 1.00 68.25 110 ILE A C 1
ATOM 864 O O . ILE A 1 110 ? -20.705 -1.637 20.376 1.00 68.25 110 ILE A O 1
ATOM 868 N N . LYS A 1 111 ? -18.666 -2.121 19.572 1.00 65.94 111 LYS A N 1
ATOM 869 C CA . LYS A 1 111 ? -18.161 -2.711 20.824 1.00 65.94 111 LYS A CA 1
ATOM 870 C C . LYS A 1 111 ? -17.887 -1.681 21.926 1.00 65.94 111 LYS A C 1
ATOM 872 O O . LYS A 1 111 ? -17.982 -2.029 23.098 1.00 65.94 111 LYS A O 1
ATOM 877 N N . MET A 1 112 ? -17.591 -0.428 21.580 1.00 59.41 112 MET A N 1
ATOM 878 C CA . MET A 1 112 ? -17.348 0.674 22.528 1.00 59.41 112 MET A CA 1
ATOM 879 C C . MET A 1 112 ? -18.621 1.413 22.977 1.00 59.41 112 MET A C 1
ATOM 881 O O . MET A 1 112 ? -18.559 2.278 23.853 1.00 59.41 112 MET A O 1
ATOM 885 N N . LYS A 1 113 ? -19.789 1.030 22.442 1.00 59.62 113 LYS A N 1
ATOM 886 C CA . LYS A 1 113 ? -21.110 1.588 22.780 1.00 59.62 113 LYS A CA 1
ATOM 887 C C . LYS A 1 113 ? -21.438 1.675 24.283 1.00 59.62 113 LYS A C 1
ATOM 889 O O . LYS A 1 113 ? -22.095 2.643 24.655 1.00 59.62 113 LYS A O 1
ATOM 894 N N . PRO A 1 114 ? -21.033 0.728 25.155 1.00 60.97 114 PRO A N 1
ATOM 895 C CA . PRO A 1 114 ? -21.344 0.814 26.581 1.00 60.97 114 PRO A CA 1
ATOM 896 C C . PRO A 1 114 ? -20.321 1.617 27.404 1.00 60.97 114 PRO A C 1
ATOM 898 O O . PRO A 1 114 ? -20.568 1.843 28.584 1.00 60.97 114 PRO A O 1
ATOM 901 N N . VAL A 1 115 ? -19.189 2.037 26.821 1.00 60.94 115 VAL A N 1
ATOM 902 C CA . VAL A 1 115 ? -18.062 2.638 27.566 1.00 60.94 115 VAL A CA 1
ATOM 903 C C . VAL A 1 115 ? -17.952 4.152 27.352 1.00 60.94 115 VAL A C 1
ATOM 905 O O . VAL A 1 115 ? -17.579 4.868 28.275 1.00 60.94 115 VAL A O 1
ATOM 908 N N . PHE A 1 116 ? -18.319 4.666 26.171 1.00 60.28 116 PHE A N 1
ATOM 909 C CA . PHE A 1 116 ? -18.127 6.078 25.816 1.00 60.28 116 PHE A CA 1
ATOM 910 C C . PHE A 1 116 ? -19.437 6.800 25.476 1.00 60.28 116 PHE A C 1
ATOM 912 O O . PHE A 1 116 ? -20.220 6.348 24.641 1.00 60.28 116 PHE A O 1
ATOM 919 N N . LYS A 1 117 ? -19.638 7.991 26.062 1.00 64.38 117 LYS A N 1
ATOM 920 C CA . LYS A 1 117 ? -20.807 8.859 25.820 1.00 64.38 117 LYS A CA 1
ATOM 921 C C . LYS A 1 117 ? -20.888 9.353 24.370 1.00 64.38 117 LYS A C 1
ATOM 923 O O . LYS A 1 117 ? -21.983 9.520 23.853 1.00 64.38 117 LYS A O 1
ATOM 928 N N . ASN A 1 118 ? -19.750 9.520 23.696 1.00 68.50 118 ASN A N 1
ATOM 929 C CA . ASN A 1 118 ? -19.640 10.058 22.333 1.00 68.50 118 ASN A CA 1
ATOM 930 C C . ASN A 1 118 ? -19.549 8.969 21.248 1.00 68.50 118 ASN A C 1
ATOM 932 O O . ASN A 1 118 ? -19.006 9.203 20.169 1.00 68.50 118 ASN A O 1
ATOM 936 N N . TRP A 1 119 ? -20.083 7.775 21.516 1.00 69.12 119 TRP A N 1
ATOM 937 C CA . TRP A 1 119 ? -20.049 6.621 20.611 1.00 69.12 119 TRP A CA 1
ATOM 938 C C . TRP A 1 119 ? -20.504 6.922 19.169 1.00 69.12 119 TRP A C 1
ATOM 940 O O . TRP A 1 119 ? -19.951 6.387 18.209 1.00 69.12 119 TRP A O 1
ATOM 950 N N . TRP A 1 120 ? -21.471 7.828 18.997 1.00 71.25 120 TRP A N 1
ATOM 951 C CA . TRP A 1 120 ? -21.964 8.221 17.675 1.00 71.25 120 TRP A CA 1
ATOM 952 C C . TRP A 1 120 ? -20.889 8.885 16.800 1.00 71.25 120 TRP A C 1
ATOM 954 O O . TRP A 1 120 ? -20.965 8.772 15.580 1.00 71.25 120 TRP A O 1
ATOM 964 N N . LEU A 1 121 ? -19.880 9.542 17.388 1.00 70.00 121 LEU A N 1
ATOM 965 C CA . LEU A 1 121 ? -18.806 10.181 16.623 1.00 70.00 121 LEU A CA 1
ATOM 966 C C . LEU A 1 121 ? -17.933 9.137 15.921 1.00 70.00 121 LEU A C 1
ATOM 968 O O . LEU A 1 121 ? -17.623 9.317 14.751 1.00 70.00 121 LEU A O 1
ATOM 972 N N . TYR A 1 122 ? -17.634 8.015 16.582 1.00 69.38 122 TYR A N 1
ATOM 973 C CA . TYR A 1 122 ? -16.880 6.903 15.986 1.00 69.38 122 TYR A CA 1
ATOM 974 C C . TYR A 1 122 ? -17.652 6.192 14.863 1.00 69.38 122 TYR A C 1
ATOM 976 O O . TYR A 1 122 ? -17.066 5.641 13.936 1.00 69.38 122 TYR A O 1
ATOM 984 N N . LEU A 1 123 ? -18.988 6.198 14.926 1.00 74.19 123 LEU A N 1
ATOM 985 C CA . LEU A 1 123 ? -19.823 5.720 13.820 1.00 74.19 123 LEU A CA 1
ATOM 986 C C . LEU A 1 123 ? -19.775 6.674 12.622 1.00 74.19 123 LEU A C 1
ATOM 988 O O . LEU A 1 123 ? -19.638 6.229 11.485 1.00 74.19 123 LEU A O 1
ATOM 992 N N . ILE A 1 124 ? -19.870 7.981 12.879 1.00 76.38 124 ILE A N 1
ATOM 993 C CA . ILE A 1 124 ? -19.799 9.008 11.835 1.00 76.38 124 ILE A CA 1
ATOM 994 C C . ILE A 1 124 ? -18.429 8.980 11.157 1.00 76.38 124 ILE A C 1
ATOM 996 O O . ILE A 1 124 ? -18.383 9.087 9.936 1.00 76.38 124 ILE A O 1
ATOM 1000 N N . THR A 1 125 ? -17.332 8.777 11.897 1.00 72.69 125 THR A N 1
ATOM 1001 C CA . THR A 1 125 ? -15.995 8.665 11.296 1.00 72.69 125 THR A CA 1
ATOM 1002 C C . THR A 1 125 ? -15.888 7.453 10.372 1.00 72.69 125 THR A C 1
ATOM 1004 O O . THR A 1 125 ? -15.452 7.615 9.239 1.00 72.69 125 THR A O 1
ATOM 1007 N N . GLY A 1 126 ? -16.365 6.276 10.788 1.00 73.62 126 GLY A N 1
ATOM 1008 C CA . GLY A 1 126 ? -16.325 5.076 9.942 1.00 73.62 126 GLY A CA 1
ATOM 1009 C C . GLY A 1 126 ? -17.204 5.168 8.684 1.00 73.62 126 GLY A C 1
ATOM 1010 O O . GLY A 1 126 ? -16.888 4.590 7.651 1.00 73.62 126 GLY A O 1
ATOM 1011 N N . ILE A 1 127 ? -18.311 5.916 8.737 1.00 81.31 127 ILE A N 1
ATOM 1012 C CA . ILE A 1 127 ? -19.145 6.177 7.551 1.00 81.31 127 ILE A CA 1
ATOM 1013 C C . ILE A 1 127 ? -18.481 7.222 6.643 1.00 81.31 127 ILE A C 1
ATOM 1015 O O . ILE A 1 127 ? -18.493 7.073 5.421 1.00 81.31 127 ILE A O 1
ATOM 1019 N N . LEU A 1 128 ? -17.893 8.276 7.223 1.00 77.56 128 LEU A N 1
ATOM 1020 C CA . LEU A 1 128 ? -17.186 9.306 6.461 1.00 77.56 128 LEU A CA 1
ATOM 1021 C C . LEU A 1 128 ? -15.974 8.738 5.725 1.00 77.56 128 LEU A C 1
ATOM 1023 O O . LEU A 1 128 ? -15.774 9.130 4.580 1.00 77.56 128 LEU A O 1
ATOM 1027 N N . SER A 1 129 ? -15.196 7.836 6.334 1.00 73.56 129 SER A N 1
ATOM 1028 C CA . SER A 1 129 ? -14.035 7.218 5.679 1.00 73.56 129 SER A CA 1
ATOM 1029 C C . SER A 1 129 ? -14.449 6.495 4.398 1.00 73.56 129 SER A C 1
ATOM 1031 O O . SER A 1 129 ? -13.974 6.855 3.324 1.00 73.56 129 SER A O 1
ATOM 1033 N N . ILE A 1 130 ? -15.466 5.630 4.463 1.00 78.38 130 ILE A N 1
ATOM 1034 C CA . ILE A 1 130 ? -16.009 4.914 3.293 1.00 78.38 130 ILE A CA 1
ATOM 1035 C C . ILE A 1 130 ? -16.478 5.879 2.188 1.00 78.38 130 ILE A C 1
ATOM 1037 O O . ILE A 1 130 ? -16.220 5.660 1.002 1.00 78.38 130 ILE A O 1
ATOM 1041 N N . ILE A 1 131 ? -17.173 6.963 2.556 1.00 79.56 131 ILE A N 1
ATOM 1042 C CA . ILE A 1 131 ? -17.677 7.953 1.586 1.00 79.56 131 ILE A CA 1
ATOM 1043 C C . ILE A 1 131 ? -16.525 8.743 0.951 1.00 79.56 131 ILE A C 1
ATOM 1045 O O . ILE A 1 131 ? -16.577 9.046 -0.240 1.00 79.56 131 ILE A O 1
ATOM 1049 N N . ILE A 1 132 ? -15.495 9.074 1.730 1.00 74.44 132 ILE A N 1
ATOM 1050 C CA . ILE A 1 132 ? -14.312 9.825 1.289 1.00 74.44 132 ILE A CA 1
ATOM 1051 C C . ILE A 1 132 ? -13.391 8.968 0.405 1.00 74.44 132 ILE A C 1
ATOM 1053 O O . ILE A 1 132 ? -12.722 9.492 -0.489 1.00 74.44 132 ILE A O 1
ATOM 1057 N N . GLU A 1 133 ? -13.394 7.653 0.597 1.00 75.06 133 GLU A N 1
ATOM 1058 C CA . GLU A 1 133 ? -12.573 6.702 -0.155 1.00 75.06 133 GLU A CA 1
ATOM 1059 C C . GLU A 1 133 ? -13.072 6.468 -1.590 1.00 75.06 133 GLU A C 1
ATOM 1061 O O . GLU A 1 133 ? -12.261 6.279 -2.497 1.00 75.06 133 GLU A O 1
ATOM 1066 N N . MET A 1 134 ? -14.382 6.553 -1.854 1.00 72.56 134 MET A N 1
ATOM 1067 C CA . MET A 1 134 ? -14.917 6.412 -3.221 1.00 72.56 134 MET A CA 1
ATOM 1068 C C . MET A 1 134 ? -14.362 7.460 -4.217 1.00 72.56 134 MET A C 1
ATOM 1070 O O . MET A 1 134 ? -13.892 7.077 -5.291 1.00 72.56 134 MET A O 1
ATOM 1074 N N . PRO A 1 135 ? -14.337 8.771 -3.897 1.00 69.31 135 PRO A N 1
ATOM 1075 C CA . PRO A 1 135 ? -13.702 9.799 -4.728 1.00 69.31 135 PRO A CA 1
ATOM 1076 C C . PRO A 1 135 ? -12.202 9.584 -4.978 1.00 69.31 135 PRO A C 1
ATOM 1078 O O . PRO A 1 135 ? -11.689 9.999 -6.021 1.00 69.31 135 PRO A O 1
ATOM 1081 N N . MET A 1 136 ? -11.498 8.923 -4.051 1.00 68.69 136 MET A N 1
ATOM 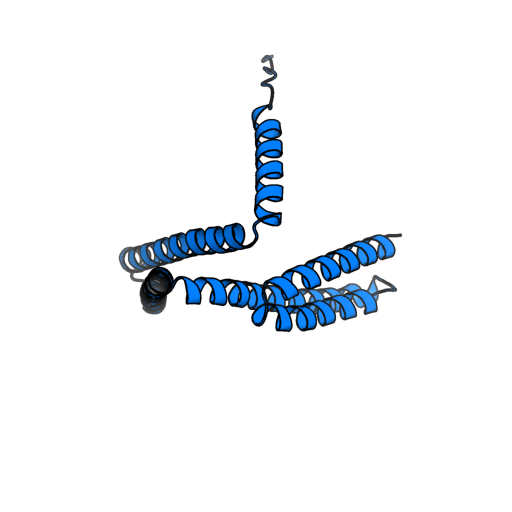1082 C CA . MET A 1 136 ? -10.060 8.649 -4.152 1.00 68.69 136 MET A CA 1
ATOM 1083 C C . MET A 1 136 ? -9.721 7.710 -5.316 1.00 68.69 136 MET A C 1
ATOM 1085 O O . MET A 1 136 ? -8.642 7.830 -5.896 1.00 68.69 136 MET A O 1
ATOM 1089 N N . MET A 1 137 ? -10.661 6.846 -5.716 1.00 66.50 137 MET A N 1
ATOM 1090 C CA . MET A 1 137 ? -10.521 5.966 -6.883 1.00 66.50 137 MET A CA 1
ATOM 1091 C C . MET A 1 137 ? -10.571 6.717 -8.220 1.00 66.50 137 MET A C 1
ATOM 1093 O O . MET A 1 137 ? -9.955 6.283 -9.189 1.00 66.50 137 MET A O 1
ATOM 1097 N N . LEU A 1 138 ? -11.304 7.833 -8.285 1.00 65.44 138 LEU A N 1
ATOM 1098 C CA . LEU A 1 138 ? -11.488 8.610 -9.515 1.00 65.44 138 LEU A CA 1
ATOM 1099 C C . LEU A 1 138 ? -10.438 9.714 -9.663 1.00 65.44 138 LEU A C 1
ATOM 1101 O O . LEU A 1 138 ? -10.018 10.019 -10.774 1.00 65.44 138 LEU A O 1
ATOM 1105 N N . ASN A 1 139 ? -10.001 10.308 -8.549 1.00 69.31 139 ASN A N 1
ATOM 1106 C CA . ASN A 1 139 ? -8.991 11.360 -8.528 1.00 69.31 139 ASN A CA 1
ATOM 1107 C C . ASN A 1 139 ? -8.081 11.198 -7.307 1.00 69.31 139 ASN A C 1
ATOM 1109 O O . ASN A 1 139 ? -8.389 11.692 -6.222 1.00 69.31 139 ASN A O 1
ATOM 1113 N N . PHE A 1 140 ? -6.920 10.567 -7.502 1.00 68.38 140 PHE A N 1
ATOM 1114 C CA . PHE A 1 140 ? -5.960 10.297 -6.425 1.00 68.38 140 PHE A CA 1
ATOM 1115 C C . PHE A 1 140 ? -5.584 11.555 -5.624 1.00 68.38 140 PHE A C 1
ATOM 1117 O O . PHE A 1 140 ? -5.531 11.512 -4.400 1.00 68.38 140 PHE A O 1
ATOM 1124 N N . ASN A 1 141 ? -5.385 12.693 -6.301 1.00 68.56 141 ASN A N 1
ATOM 1125 C CA . ASN A 1 141 ? -5.004 13.952 -5.651 1.00 68.56 141 ASN A CA 1
ATOM 1126 C C . ASN A 1 141 ? -6.122 14.523 -4.756 1.00 68.56 141 ASN A C 1
ATOM 1128 O O . ASN A 1 141 ? -5.853 15.041 -3.679 1.00 68.56 141 ASN A O 1
ATOM 1132 N N . LEU A 1 142 ? -7.388 14.394 -5.169 1.00 68.31 142 LEU A N 1
ATOM 1133 C CA . LEU A 1 142 ? -8.522 14.823 -4.344 1.00 68.31 142 LEU A CA 1
ATOM 1134 C C . LEU A 1 142 ? -8.746 13.863 -3.170 1.00 68.31 142 LEU A C 1
ATOM 1136 O O . LEU A 1 142 ? -9.043 14.301 -2.061 1.00 68.31 142 LEU A O 1
ATOM 1140 N N . GLY A 1 143 ? -8.554 12.563 -3.388 1.00 68.50 143 GLY A N 1
ATOM 1141 C CA . GLY A 1 143 ? -8.719 11.558 -2.344 1.00 68.50 143 GLY A CA 1
ATOM 1142 C C . GLY A 1 143 ? -7.719 11.687 -1.196 1.00 68.50 143 GLY A C 1
ATOM 1143 O O . GLY A 1 143 ? -8.115 11.641 -0.034 1.00 68.50 143 GLY A O 1
ATOM 1144 N N . THR A 1 144 ? -6.436 11.922 -1.489 1.00 67.94 144 THR A N 1
ATOM 1145 C CA . THR A 1 144 ? -5.410 12.089 -0.441 1.00 67.94 144 THR A CA 1
ATOM 1146 C C . THR A 1 144 ? -5.650 13.331 0.417 1.00 67.94 144 THR A C 1
ATOM 1148 O O . THR A 1 144 ? -5.455 13.289 1.633 1.00 67.94 144 THR A O 1
ATOM 1151 N N . GLN A 1 145 ? -6.123 14.423 -0.189 1.00 70.81 145 GLN A N 1
ATOM 1152 C CA . GLN A 1 145 ? -6.480 15.646 0.530 1.00 70.81 145 GLN A CA 1
ATOM 1153 C C . GLN A 1 145 ? -7.639 15.402 1.503 1.00 70.81 145 GLN A C 1
ATOM 1155 O O . GLN A 1 145 ? -7.530 15.740 2.684 1.00 70.81 145 GLN A O 1
ATOM 1160 N N . LEU A 1 146 ? -8.712 14.752 1.047 1.00 75.00 146 LEU A N 1
ATOM 1161 C CA . LEU A 1 146 ? -9.866 14.439 1.892 1.00 75.00 146 LEU A CA 1
ATOM 1162 C C . LEU A 1 146 ? -9.517 13.446 3.013 1.00 75.00 146 LEU A C 1
ATOM 1164 O O . LEU A 1 146 ? -9.970 13.625 4.144 1.00 75.00 146 LEU A O 1
ATOM 1168 N N . LEU A 1 147 ? -8.658 12.458 2.741 1.00 71.12 147 LEU A N 1
ATOM 1169 C CA . LEU A 1 147 ? -8.180 11.509 3.751 1.00 71.12 147 LEU A CA 1
ATOM 1170 C C . LEU A 1 147 ? -7.363 12.203 4.854 1.00 71.12 147 LEU A C 1
ATOM 1172 O O . LEU A 1 147 ? -7.517 11.884 6.032 1.00 71.12 147 LEU A O 1
ATOM 1176 N N . SER A 1 148 ? -6.527 13.183 4.498 1.00 71.75 148 SER A N 1
ATOM 1177 C CA . SER A 1 148 ? -5.752 13.940 5.491 1.00 71.75 148 SER A CA 1
ATOM 1178 C C . SER A 1 148 ? -6.645 14.753 6.437 1.00 71.75 148 SER A C 1
ATOM 1180 O O . SER A 1 148 ? -6.421 14.764 7.649 1.00 71.75 148 SER A O 1
ATOM 1182 N N . LEU A 1 149 ? -7.708 15.365 5.899 1.00 77.44 149 LEU A N 1
ATOM 1183 C CA . LEU A 1 149 ? -8.693 16.116 6.679 1.00 77.44 149 LEU A CA 1
ATOM 1184 C C . LEU A 1 149 ? -9.499 15.186 7.588 1.00 77.44 149 LEU A C 1
ATOM 1186 O O . LEU A 1 149 ? -9.733 15.509 8.751 1.00 77.44 149 LEU A O 1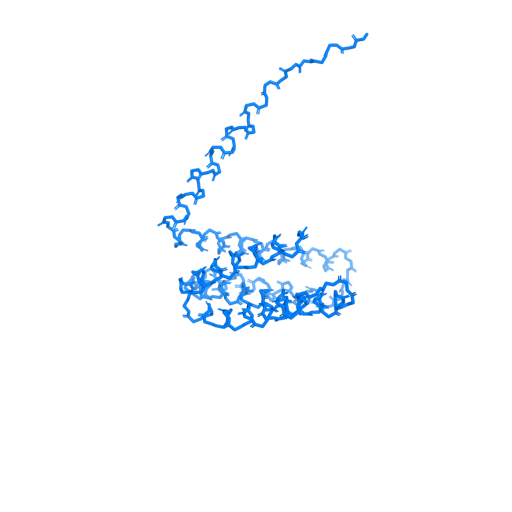
ATOM 1190 N N . PHE A 1 150 ? -9.869 14.010 7.082 1.00 76.81 150 PHE A N 1
ATOM 1191 C CA . PHE A 1 150 ? -10.521 12.974 7.871 1.00 76.81 150 PHE A CA 1
ATOM 1192 C C . PHE A 1 150 ? -9.666 12.542 9.069 1.00 76.81 150 PHE A C 1
ATOM 1194 O O . PHE A 1 150 ? -10.152 12.557 10.200 1.00 76.81 150 PHE A O 1
ATOM 1201 N N . TRP A 1 151 ? -8.387 12.220 8.849 1.00 75.62 151 TRP A N 1
ATOM 1202 C CA . TRP A 1 151 ? -7.497 11.771 9.924 1.00 75.62 151 TRP A CA 1
ATOM 1203 C C . TRP A 1 151 ? -7.275 12.856 10.981 1.00 75.62 151 TRP A C 1
ATOM 1205 O O . TRP A 1 151 ? -7.214 12.568 12.176 1.00 75.62 151 TRP A O 1
ATOM 1215 N N . TYR A 1 152 ? -7.213 14.119 10.555 1.00 78.12 152 TYR A N 1
ATOM 1216 C CA . TYR A 1 152 ? -7.138 15.262 11.459 1.00 78.12 152 TYR A CA 1
ATOM 1217 C C . TYR A 1 152 ? -8.390 15.381 12.344 1.00 78.12 152 TYR A C 1
ATOM 1219 O O . TYR A 1 152 ? -8.279 15.550 13.560 1.00 78.12 152 TYR A O 1
ATOM 1227 N N . LEU A 1 153 ? -9.582 15.235 11.754 1.00 77.56 153 LEU A N 1
ATOM 1228 C CA . LEU A 1 153 ? -10.848 15.255 12.492 1.00 77.56 153 LEU A CA 1
ATOM 1229 C C . LEU A 1 153 ? -10.969 14.065 13.451 1.00 77.56 153 LEU A C 1
ATOM 1231 O O . LEU A 1 153 ? -11.344 14.260 14.607 1.00 77.56 153 LEU A O 1
ATOM 1235 N N . HIS A 1 154 ? -10.602 12.859 13.011 1.00 71.25 154 HIS A N 1
ATOM 1236 C CA . HIS A 1 154 ? -10.586 11.666 13.858 1.00 71.25 154 HIS A CA 1
ATOM 1237 C C . HIS A 1 154 ? -9.645 11.851 15.055 1.00 71.25 154 HIS A C 1
ATOM 1239 O O . HIS A 1 154 ? -10.046 11.635 16.201 1.00 71.25 154 HIS A O 1
ATOM 1245 N N . TYR A 1 155 ? -8.407 12.297 14.812 1.00 76.75 155 TYR A N 1
ATOM 1246 C CA . TYR A 1 155 ? -7.429 12.548 15.870 1.00 76.75 155 TYR A CA 1
ATOM 1247 C C . TYR A 1 155 ? -7.976 13.538 16.905 1.00 76.75 155 TYR A C 1
ATOM 1249 O O . TYR A 1 155 ? -7.945 13.260 18.103 1.00 76.75 155 TYR A O 1
ATOM 1257 N N . ASN A 1 156 ? -8.571 14.642 16.449 1.00 78.44 156 ASN A N 1
ATOM 1258 C CA . ASN A 1 156 ? -9.148 15.654 17.331 1.00 78.44 156 ASN A CA 1
ATOM 1259 C C . ASN A 1 156 ? -10.319 15.112 18.179 1.00 78.44 156 ASN A C 1
ATOM 1261 O O . ASN A 1 156 ? -10.392 15.367 19.381 1.00 78.44 156 ASN A O 1
ATOM 1265 N N . ILE A 1 157 ? -11.211 14.315 17.580 1.00 70.62 157 ILE A N 1
ATOM 1266 C CA . ILE A 1 157 ? -12.349 13.697 18.280 1.00 70.62 157 ILE A CA 1
ATOM 1267 C C . ILE A 1 157 ? -11.866 12.698 19.339 1.00 70.62 157 ILE A C 1
ATOM 1269 O O . ILE A 1 157 ? -12.360 12.714 20.468 1.00 70.62 157 ILE A O 1
ATOM 1273 N N . SER A 1 158 ? -10.886 11.857 18.994 1.00 67.25 158 SER A N 1
ATOM 1274 C CA . SER A 1 158 ? -10.338 10.848 19.908 1.00 67.25 158 SER A CA 1
ATOM 1275 C C . SER A 1 158 ? -9.699 11.488 21.147 1.00 67.25 158 SER A C 1
ATOM 1277 O O . SER A 1 158 ? -9.936 11.048 22.277 1.00 67.25 158 SER A O 1
ATOM 1279 N N . HIS A 1 159 ? -8.986 12.602 20.952 1.00 65.94 159 HIS A N 1
ATOM 1280 C CA . HIS A 1 159 ? -8.377 13.370 22.031 1.00 65.94 159 HIS A CA 1
ATOM 1281 C C . HIS A 1 159 ? -9.429 14.019 22.938 1.00 65.94 159 HIS A C 1
ATOM 1283 O O . HIS A 1 159 ? -9.306 13.964 24.158 1.00 65.94 159 HIS A O 1
ATOM 1289 N N . HIS A 1 160 ? -10.507 14.559 22.361 1.00 60.03 160 HIS A N 1
ATOM 1290 C CA . HIS A 1 160 ? -11.575 15.187 23.139 1.00 60.03 160 HIS A CA 1
ATOM 1291 C C . HIS A 1 160 ? -12.412 14.180 23.945 1.00 60.03 160 HIS A C 1
ATOM 1293 O O . HIS A 1 160 ? -12.899 14.516 25.016 1.00 60.03 160 HIS A O 1
ATOM 1299 N N . SER A 1 161 ? -12.549 12.937 23.469 1.00 55.47 161 SER A N 1
ATOM 1300 C CA . SER A 1 161 ? -13.255 11.864 24.192 1.00 55.47 161 SER A CA 1
ATOM 1301 C C . SER A 1 161 ? -12.455 11.207 25.329 1.00 55.47 161 SER A C 1
ATOM 1303 O O . SER A 1 161 ? -12.998 10.357 26.032 1.00 55.47 161 SER A O 1
ATOM 1305 N N . SER A 1 162 ? -11.176 11.573 25.486 1.00 56.09 162 SER A N 1
ATOM 1306 C CA . SER A 1 162 ? -10.258 11.018 26.494 1.00 56.09 162 SER A CA 1
ATOM 1307 C C . SER A 1 162 ? -10.115 11.896 27.754 1.00 56.09 162 SER A C 1
ATOM 1309 O O . SER A 1 162 ? -9.338 11.544 28.643 1.00 56.09 162 SER A O 1
ATOM 1311 N N . CYS A 1 163 ? -10.845 13.016 27.836 1.00 47.97 163 CYS A N 1
ATOM 1312 C CA . CYS A 1 163 ? -11.000 13.863 29.027 1.00 47.97 163 CYS A CA 1
ATOM 1313 C C . CYS A 1 163 ? -12.427 13.755 29.572 1.00 47.97 163 CYS A C 1
ATOM 1315 O O . CYS A 1 163 ? -12.568 13.794 30.813 1.00 47.97 163 C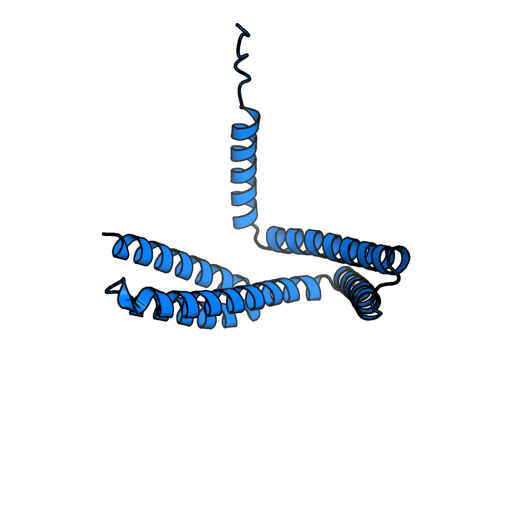YS A O 1
#

Radius of gyration: 21.92 Å; chains: 1; bounding box: 55×49×56 Å

Foldseek 3Di:
DDDDPPDDVVVVVVVVVVVVVVVVVCVVPVVVVLLVVLVVLLVVLLVLLVVLVVCCVPPVDDPVSNVSSVVSVVVSV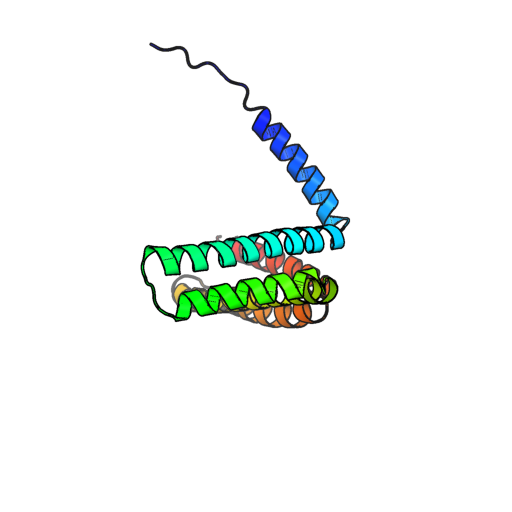VCVVCVVVSSLVVLVVVLVVQLVVLVVQCVVLVVCVVPFPPSVVSNVLSVQSNVLSVVCSVPVVSSVVSVVVSVVVVVVVVVVRVD

pLDDT: mean 75.75, std 10.16, range [37.28, 90.62]